Protein AF-A0A2G9N6Q4-F1 (afdb_monomer_lite)

Foldseek 3Di:
DDKADDPDPQWIWDADPVDGPDTWIAGQVPLDIPDPCRVVPVVPDDDRDPRSVVSVVVVVVVPDDDPPRDDDPPDPCDPLNVLLVVLLVVLAVVQKDFQVVSCVVRNPVSVVVCVVVQQWDDDPRMIHGDD

Radius of gyration: 20.73 Å; chains: 1; bounding box: 46×25×56 Å

pLDDT: mean 74.19, std 16.64, range [33.34, 94.62]

Secondary structure (DSSP, 8-state):
--EEE-SSTTEEEEE-TTSTT-EEEEETTTTEE-SHHHHHHTTSS----HHHHHHHHHHHTTS---TT----------TTHHHHHHHHHHHHHHSSEEHHHHHHHH-HHHHHHHHHTTSEEEETTEEEE--

Sequence (131 aa):
MKVLKGKRQGFFKVESSSKKGKFYEVDINKPFCTCPAFMFREMKKHGVCKHIAEAREFAGKKRAKDASGKAVRKGSIKKGEDIYMKTVEFVKEEGEVDSVKLMEKFGDEIVDELIKKGELIERRGRVRVLD

Structure (mmCIF, N/CA/C/O backbone):
data_AF-A0A2G9N6Q4-F1
#
_entry.id   AF-A0A2G9N6Q4-F1
#
loop_
_atom_site.group_PDB
_atom_site.id
_atom_site.type_symbol
_atom_site.label_atom_id
_atom_site.label_alt_id
_atom_site.label_comp_id
_atom_site.label_asym_id
_atom_site.label_entity_id
_atom_site.label_seq_id
_atom_site.pdbx_PDB_ins_code
_atom_site.Cartn_x
_atom_site.Cartn_y
_atom_site.Cartn_z
_atom_site.occupancy
_atom_site.B_iso_or_equiv
_atom_site.auth_seq_id
_atom_site.auth_comp_id
_atom_site.auth_asym_id
_atom_site.auth_atom_id
_atom_site.pdbx_PDB_model_num
ATOM 1 N N . MET A 1 1 ? -5.417 9.521 18.401 1.00 69.06 1 MET A N 1
ATOM 2 C CA . MET A 1 1 ? -6.601 9.073 19.170 1.00 69.06 1 MET A CA 1
ATOM 3 C C . MET A 1 1 ? -6.235 7.739 19.826 1.00 69.06 1 MET A C 1
ATOM 5 O O . MET A 1 1 ? -5.198 7.188 19.468 1.00 69.06 1 MET A O 1
ATOM 9 N N . LYS A 1 2 ? -6.972 7.207 20.811 1.00 76.69 2 LYS A N 1
ATOM 10 C CA . LYS A 1 2 ? -6.626 5.881 21.366 1.00 76.69 2 LYS A CA 1
ATOM 11 C C . LYS A 1 2 ? -7.138 4.758 20.456 1.00 76.69 2 LYS A C 1
ATOM 13 O O . LYS A 1 2 ? -8.326 4.719 20.153 1.00 76.69 2 LYS A O 1
ATOM 18 N N . VAL A 1 3 ? -6.266 3.830 20.053 1.00 78.94 3 VAL A N 1
ATOM 19 C CA . VAL A 1 3 ? -6.640 2.635 19.271 1.00 78.94 3 VAL A CA 1
ATOM 20 C C . VAL A 1 3 ? -6.458 1.384 20.124 1.00 78.94 3 VAL A C 1
ATOM 22 O O . VAL A 1 3 ? -5.411 1.176 20.733 1.00 78.94 3 VAL A O 1
ATOM 25 N N . LEU A 1 4 ? -7.491 0.549 20.174 1.00 81.62 4 LEU A N 1
ATOM 26 C CA . LEU A 1 4 ? -7.521 -0.717 20.896 1.00 81.62 4 LEU A CA 1
ATOM 27 C C . LEU A 1 4 ? -7.749 -1.860 19.905 1.00 81.62 4 LEU A C 1
ATOM 29 O O . LEU A 1 4 ? -8.561 -1.752 18.985 1.00 81.62 4 LEU A O 1
ATOM 33 N N . LYS A 1 5 ? -7.055 -2.983 20.104 1.00 77.62 5 LYS A N 1
ATOM 34 C CA . LYS A 1 5 ? -7.293 -4.198 19.315 1.00 77.62 5 LYS A CA 1
ATOM 35 C C . LYS A 1 5 ? -8.648 -4.794 19.713 1.00 77.62 5 LYS A C 1
ATOM 37 O O . LYS A 1 5 ? -8.916 -4.977 20.899 1.00 77.62 5 LYS A O 1
ATOM 42 N N . GLY A 1 6 ? -9.505 -5.071 18.735 1.00 73.94 6 GLY A N 1
ATOM 43 C CA . GLY A 1 6 ? -10.776 -5.756 18.953 1.00 73.94 6 GLY A CA 1
ATOM 44 C C . GLY A 1 6 ? -10.586 -7.241 19.271 1.00 73.94 6 GLY A C 1
ATOM 45 O O . GLY A 1 6 ? -9.493 -7.793 19.136 1.00 73.94 6 GLY A O 1
ATOM 46 N N . LYS A 1 7 ? -11.673 -7.907 19.683 1.00 68.19 7 LYS A N 1
ATOM 47 C CA . LYS A 1 7 ? -11.671 -9.352 19.982 1.00 68.19 7 LYS A CA 1
ATOM 48 C C . LYS A 1 7 ? -11.430 -10.219 18.736 1.00 68.19 7 LYS A C 1
ATOM 50 O O . LYS A 1 7 ? -10.921 -11.325 18.860 1.00 68.19 7 LYS A O 1
ATOM 55 N N . ARG A 1 8 ? -11.791 -9.723 17.547 1.00 70.38 8 ARG A N 1
ATOM 56 C CA . ARG A 1 8 ? -11.645 -10.419 16.259 1.00 70.38 8 ARG A CA 1
ATOM 57 C C . ARG A 1 8 ? -10.471 -9.850 15.463 1.00 70.38 8 ARG A C 1
ATOM 59 O O . ARG A 1 8 ? -10.195 -8.651 15.519 1.00 70.38 8 ARG A O 1
ATOM 66 N N . GLN A 1 9 ? -9.779 -10.705 14.714 1.00 69.44 9 GLN A N 1
ATOM 67 C CA . GLN A 1 9 ? -8.675 -10.281 13.853 1.00 69.44 9 GLN A CA 1
ATOM 68 C C . GLN A 1 9 ? -9.193 -9.325 12.768 1.00 69.44 9 GLN A C 1
ATOM 70 O O . GLN A 1 9 ? -10.192 -9.608 12.118 1.00 69.44 9 GLN A O 1
ATOM 75 N N . GLY A 1 10 ? -8.534 -8.175 12.608 1.00 70.94 10 GLY A N 1
ATOM 76 C CA . GLY A 1 10 ? -8.962 -7.131 11.671 1.00 70.94 10 GLY A CA 1
ATOM 77 C C . GLY A 1 10 ? -10.002 -6.144 12.215 1.00 70.94 10 GLY A C 1
ATOM 78 O O . GLY A 1 10 ? -10.272 -5.147 11.554 1.00 70.94 10 GLY A O 1
ATOM 79 N N . PHE A 1 11 ? -10.519 -6.357 13.429 1.00 81.38 11 PHE A N 1
ATOM 80 C CA . PHE A 1 11 ? -11.392 -5.397 14.103 1.00 81.38 11 PHE A CA 1
ATOM 81 C C . PHE A 1 11 ? -10.599 -4.563 15.109 1.00 81.38 11 PHE A C 1
ATOM 83 O O . PHE A 1 11 ? -9.848 -5.094 15.933 1.00 81.38 11 PHE A O 1
ATOM 90 N N . PHE A 1 12 ? -10.798 -3.250 15.079 1.00 84.00 12 PHE A N 1
ATOM 91 C CA . PHE A 1 12 ? -10.166 -2.284 15.971 1.00 84.00 12 PHE A CA 1
ATOM 92 C C . PHE A 1 12 ? -11.211 -1.345 16.561 1.00 84.00 12 PHE A C 1
ATOM 94 O O . PHE A 1 12 ? -12.208 -1.019 15.926 1.00 84.00 12 PHE A O 1
ATOM 101 N N . LYS A 1 13 ? -10.972 -0.899 17.793 1.00 86.81 13 LYS A N 1
ATOM 102 C CA . LYS A 1 13 ? -11.761 0.142 18.446 1.00 86.81 13 LYS A CA 1
ATOM 103 C C . LYS A 1 13 ? -10.948 1.422 18.461 1.00 86.81 13 LYS A C 1
ATOM 105 O O . LYS A 1 13 ? -9.900 1.474 19.100 1.00 86.81 13 LYS A O 1
ATOM 110 N N . VAL A 1 14 ? -11.421 2.442 17.761 1.00 84.81 14 VAL A N 1
ATOM 111 C CA . VAL A 1 14 ? -10.745 3.736 17.654 1.00 84.81 14 VAL A CA 1
ATOM 112 C C . VAL A 1 14 ? -11.547 4.781 18.408 1.00 84.81 14 VAL A C 1
ATOM 114 O O . VAL A 1 14 ? -12.749 4.929 18.198 1.00 84.81 14 VAL A O 1
ATOM 117 N N . GLU A 1 15 ? -10.889 5.497 19.308 1.00 85.06 15 GLU A N 1
ATOM 118 C CA . GLU A 1 15 ? -11.495 6.579 20.070 1.00 85.06 15 GLU A CA 1
ATOM 119 C C . GLU A 1 15 ? -11.832 7.774 19.172 1.00 85.06 15 GLU A C 1
ATOM 121 O O . GLU A 1 15 ? -11.073 8.165 18.285 1.00 85.06 15 GLU A O 1
ATOM 126 N N . SER A 1 16 ? -12.978 8.391 19.433 1.00 78.81 16 SER A N 1
ATOM 127 C CA . SER A 1 16 ? -13.407 9.615 18.778 1.00 78.81 16 SER A CA 1
ATOM 128 C C . SER A 1 16 ? -12.486 10.779 19.140 1.00 78.81 16 SER A C 1
ATOM 130 O O . SER A 1 16 ? -12.398 11.170 20.301 1.00 78.81 16 SER A O 1
ATOM 132 N N . SER A 1 17 ? -11.901 11.436 18.136 1.00 72.38 17 SER A N 1
ATOM 133 C CA . SER A 1 17 ? -11.100 12.657 18.355 1.00 72.38 17 SER A CA 1
ATOM 134 C C . SER A 1 17 ? -11.850 13.786 19.066 1.00 72.38 17 SER A C 1
ATOM 136 O O . SER A 1 17 ? -11.218 14.635 19.678 1.00 72.38 17 SER A O 1
ATOM 138 N N . SER A 1 18 ? -13.179 13.828 18.936 1.00 72.62 18 SER A N 1
ATOM 139 C CA . SER A 1 18 ? -14.011 14.923 19.453 1.00 72.62 18 SER A CA 1
ATOM 140 C C . SER A 1 18 ? -14.617 14.631 20.828 1.00 72.62 18 SER A C 1
ATOM 142 O O . SER A 1 18 ? -15.108 15.547 21.473 1.00 72.62 18 SER A O 1
ATOM 144 N N . LYS A 1 19 ? -14.641 13.365 21.270 1.00 75.25 19 LYS A N 1
ATOM 145 C CA . LYS A 1 19 ? -15.209 12.959 22.568 1.00 75.25 19 LYS A CA 1
ATOM 146 C C . LYS A 1 19 ? -14.379 11.819 23.153 1.00 75.25 19 LYS A C 1
ATOM 148 O O . LYS A 1 19 ? -14.503 10.683 22.694 1.00 75.25 19 LYS A O 1
ATOM 153 N N . LYS A 1 20 ? -13.566 12.127 24.168 1.00 75.81 20 LYS A N 1
ATOM 154 C CA . LYS A 1 20 ? -12.810 11.121 24.930 1.00 75.81 20 LYS A CA 1
ATOM 155 C C . LYS A 1 20 ? -13.776 10.101 25.544 1.00 75.81 20 LYS A C 1
ATOM 157 O O . LYS A 1 20 ? -14.847 10.476 26.013 1.00 75.81 20 LYS A O 1
ATOM 162 N N . GLY A 1 21 ? -13.427 8.818 25.486 1.00 77.38 21 GLY A N 1
ATOM 163 C CA . GLY A 1 21 ? -14.256 7.716 25.991 1.00 77.38 21 GLY A CA 1
ATOM 164 C C . GLY A 1 21 ? -15.295 7.146 25.014 1.00 77.38 21 GLY A C 1
ATOM 165 O O . GLY A 1 21 ? -15.824 6.066 25.272 1.00 77.38 21 GLY A O 1
ATOM 166 N N . LYS A 1 22 ? -15.566 7.790 23.866 1.00 82.00 22 LYS A N 1
ATOM 167 C CA . LYS A 1 22 ? -16.416 7.200 22.815 1.00 82.00 22 LYS A CA 1
ATOM 168 C C . LYS A 1 22 ? -15.554 6.445 21.809 1.00 82.00 22 LYS A C 1
ATOM 170 O O . LYS A 1 22 ? -14.728 7.057 21.138 1.00 82.00 22 LYS A O 1
ATOM 175 N N . PHE A 1 23 ? -15.787 5.146 21.655 1.00 84.12 23 PHE A N 1
ATOM 176 C CA . PHE A 1 23 ? -15.065 4.297 20.704 1.00 84.12 23 PHE A CA 1
ATOM 177 C C . PHE A 1 23 ? -15.952 3.908 19.523 1.00 84.12 23 PHE A C 1
ATOM 179 O O . PHE A 1 23 ? -17.137 3.632 19.695 1.00 84.12 23 PHE A O 1
ATOM 186 N N . TYR A 1 24 ? -15.356 3.863 18.336 1.00 85.12 24 TYR A N 1
ATOM 187 C CA . TYR A 1 24 ? -15.964 3.344 17.118 1.00 85.12 24 TYR A CA 1
ATOM 188 C C . TYR A 1 24 ? -15.285 2.047 16.713 1.00 85.12 24 TYR A C 1
ATOM 190 O O . TYR A 1 24 ? -14.070 1.905 16.850 1.00 85.12 24 TYR A O 1
ATOM 198 N N . GLU A 1 25 ? -16.075 1.116 16.201 1.00 85.69 25 GLU A N 1
ATOM 199 C CA . GLU A 1 25 ? -15.571 -0.134 15.656 1.00 85.69 25 GLU A CA 1
ATOM 200 C C . GLU A 1 25 ? -15.176 0.077 14.201 1.00 85.69 25 GLU A C 1
ATOM 202 O O . GLU A 1 25 ? -15.869 0.738 13.424 1.00 85.69 25 GLU A O 1
ATOM 207 N N . VAL A 1 26 ? -14.005 -0.444 13.870 1.00 82.88 26 VAL A N 1
ATOM 208 C CA . VAL A 1 26 ? -13.355 -0.296 12.579 1.00 82.88 26 VAL A CA 1
ATOM 209 C C . VAL A 1 26 ? -12.936 -1.673 12.109 1.00 82.88 26 VAL A C 1
ATOM 211 O O . VAL A 1 26 ? -12.211 -2.371 12.818 1.00 82.88 26 VAL A O 1
ATOM 214 N N . ASP A 1 27 ? -13.366 -2.037 10.911 1.00 80.94 27 ASP A N 1
ATOM 215 C CA . ASP A 1 27 ? -12.829 -3.181 10.188 1.00 80.94 27 ASP A CA 1
ATOM 216 C C . ASP A 1 27 ? -11.761 -2.663 9.209 1.00 80.94 27 ASP A C 1
ATOM 218 O O . ASP A 1 27 ? -11.955 -1.650 8.532 1.00 80.94 27 ASP A O 1
ATOM 222 N N . ILE A 1 28 ? -10.579 -3.284 9.202 1.00 74.88 28 ILE A N 1
ATOM 223 C CA . ILE A 1 28 ? -9.499 -2.914 8.269 1.00 74.88 28 ILE A CA 1
ATOM 224 C C . ILE A 1 28 ? -9.497 -3.760 6.991 1.00 74.88 28 ILE A C 1
ATOM 226 O O . ILE A 1 28 ? -8.895 -3.334 6.004 1.00 74.88 28 ILE A O 1
ATOM 230 N N . ASN A 1 29 ? -10.136 -4.935 7.015 1.00 73.56 29 ASN A N 1
ATOM 231 C CA . ASN A 1 29 ? -10.213 -5.867 5.889 1.00 73.56 29 ASN A CA 1
ATOM 232 C C . ASN A 1 29 ? -11.291 -5.414 4.898 1.00 73.56 29 ASN A C 1
ATOM 234 O O . ASN A 1 29 ? -11.070 -5.409 3.692 1.00 73.56 29 ASN A O 1
ATOM 238 N N . LYS A 1 30 ? -12.440 -4.980 5.418 1.00 72.94 30 LYS A N 1
ATOM 239 C CA . LYS A 1 30 ? -13.473 -4.236 4.697 1.00 72.94 30 LYS A CA 1
ATOM 240 C C . LYS A 1 30 ? -13.382 -2.798 5.193 1.00 72.94 30 LYS A C 1
ATOM 242 O O . LYS A 1 30 ? -13.429 -2.633 6.403 1.00 72.94 30 LYS A O 1
ATOM 247 N N . PRO A 1 31 ? -13.221 -1.768 4.342 1.00 66.81 31 PRO A N 1
ATOM 248 C CA . PRO A 1 31 ? -13.052 -0.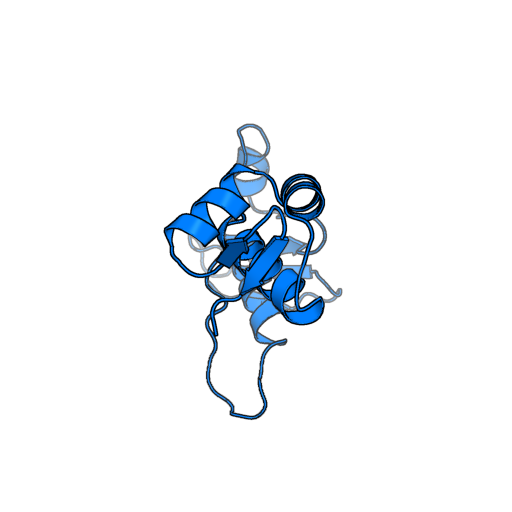384 4.789 1.00 66.81 31 PRO A CA 1
ATOM 249 C C . PRO A 1 31 ? -14.354 0.152 5.406 1.00 66.81 31 PRO A C 1
ATOM 251 O O . PRO A 1 31 ? -15.039 0.955 4.794 1.00 66.81 31 PRO A O 1
ATOM 254 N N . PHE A 1 32 ? -14.683 -0.299 6.616 1.00 78.75 32 PHE A N 1
ATOM 255 C CA . PHE A 1 32 ? -15.933 -0.054 7.322 1.00 78.75 32 PHE A CA 1
ATOM 256 C C . PHE A 1 32 ? -15.644 0.550 8.694 1.00 78.75 32 PHE A C 1
ATOM 258 O O . PHE A 1 32 ? -14.757 0.102 9.425 1.00 78.75 32 PHE A O 1
ATOM 265 N N . CYS A 1 33 ? -16.406 1.575 9.068 1.00 81.69 33 CYS A N 1
ATOM 266 C CA . CYS A 1 33 ? -16.296 2.204 10.377 1.00 81.69 33 CYS A CA 1
ATOM 267 C C . CYS A 1 33 ? -17.672 2.605 10.902 1.00 81.69 33 CYS A C 1
ATOM 269 O O . CYS A 1 33 ? -18.429 3.278 10.216 1.00 81.69 33 CYS A O 1
ATOM 271 N N . THR A 1 34 ? -17.972 2.307 12.166 1.00 84.19 34 THR A N 1
ATOM 272 C CA . THR A 1 34 ? -19.259 2.677 12.784 1.00 84.19 34 THR A CA 1
ATOM 273 C C . THR A 1 34 ? -19.360 4.157 13.169 1.00 84.19 34 THR A C 1
ATOM 275 O O . THR A 1 34 ? -20.267 4.564 13.897 1.00 84.19 34 THR A O 1
ATOM 278 N N . CYS A 1 35 ? -18.419 4.998 12.730 1.00 81.31 35 CYS A N 1
ATOM 279 C CA . CYS A 1 35 ? -18.466 6.411 13.060 1.00 81.31 35 CYS A CA 1
ATOM 280 C C . CYS A 1 35 ? -19.492 7.158 12.192 1.00 81.31 35 CYS A C 1
ATOM 282 O O . CYS A 1 35 ? -19.655 6.842 11.012 1.00 81.31 35 CYS A O 1
ATOM 284 N N . PRO A 1 36 ? -20.119 8.222 12.728 1.00 77.44 36 PRO A N 1
ATOM 285 C CA . PRO A 1 36 ? -21.080 9.015 11.970 1.00 77.44 36 PRO A CA 1
ATOM 286 C C . PRO A 1 36 ? -20.474 9.548 10.671 1.00 77.44 36 PRO A C 1
ATOM 288 O O . PRO A 1 36 ? -21.079 9.453 9.615 1.00 77.44 36 PRO A O 1
ATOM 291 N N . ALA A 1 37 ? -19.233 10.040 10.724 1.00 72.94 37 ALA A N 1
ATOM 292 C CA . ALA A 1 37 ? -18.555 10.594 9.556 1.00 72.94 37 ALA A CA 1
ATOM 293 C C . ALA A 1 37 ? -18.356 9.576 8.422 1.00 72.94 37 ALA A C 1
ATOM 295 O O . ALA A 1 37 ? -18.298 9.993 7.276 1.00 72.94 37 ALA A O 1
ATOM 296 N N . PHE A 1 38 ? -18.234 8.281 8.719 1.00 73.56 38 PHE A N 1
ATOM 297 C CA . PHE A 1 38 ? -18.151 7.237 7.699 1.00 73.56 38 PHE A CA 1
ATOM 298 C C . PHE A 1 38 ? -19.532 6.991 7.084 1.00 73.56 38 PHE A C 1
ATOM 300 O O . PHE A 1 38 ? -19.677 7.123 5.873 1.00 73.56 38 PHE A O 1
ATOM 307 N N . MET A 1 39 ? -20.555 6.804 7.927 1.00 70.31 39 MET A N 1
ATOM 308 C CA . MET A 1 39 ? -21.946 6.633 7.483 1.00 70.31 39 MET A CA 1
ATOM 309 C C . MET A 1 39 ? -22.447 7.813 6.631 1.00 70.31 39 MET A C 1
ATOM 311 O O . MET A 1 39 ? -23.134 7.609 5.638 1.00 70.31 39 MET A O 1
ATOM 315 N N . PHE A 1 40 ? -22.063 9.049 6.967 1.00 68.19 40 PHE A N 1
ATOM 316 C CA . PHE A 1 40 ? -22.439 10.242 6.197 1.00 68.19 40 PHE A CA 1
ATOM 317 C C . PHE A 1 40 ? -21.596 10.459 4.926 1.00 68.19 40 PHE A C 1
ATOM 319 O O . PHE A 1 40 ? -22.043 11.161 4.020 1.00 68.19 40 PHE A O 1
ATOM 326 N N . ARG A 1 41 ? -20.370 9.913 4.840 1.00 64.50 41 ARG A N 1
ATOM 327 C CA . ARG A 1 41 ? -19.446 10.142 3.706 1.00 64.50 41 ARG A CA 1
ATOM 328 C C . ARG A 1 41 ? -19.491 9.060 2.633 1.00 64.50 41 ARG A C 1
ATOM 330 O O . ARG A 1 41 ? -19.113 9.370 1.505 1.00 64.50 41 ARG A O 1
ATOM 337 N N . GLU A 1 42 ? -19.991 7.856 2.921 1.00 52.75 42 GLU A N 1
ATOM 338 C CA . GLU A 1 42 ? -20.192 6.825 1.886 1.00 52.75 42 GLU A CA 1
ATOM 339 C C . GLU A 1 42 ? -21.149 7.270 0.764 1.00 52.75 42 GLU A C 1
ATOM 341 O O . GLU A 1 42 ? -21.102 6.718 -0.328 1.00 52.75 42 GLU A O 1
ATOM 346 N N . MET A 1 43 ? -21.924 8.344 0.955 1.00 47.09 43 MET A N 1
ATOM 347 C CA . MET A 1 43 ? -22.723 8.937 -0.122 1.00 47.09 43 MET A CA 1
ATOM 348 C C . MET A 1 43 ? -21.956 9.876 -1.078 1.00 47.09 43 MET A C 1
ATOM 350 O O . MET A 1 43 ? -22.517 10.241 -2.107 1.00 47.09 43 MET A O 1
ATOM 354 N N . LYS A 1 44 ? -20.716 10.326 -0.793 1.00 43.81 44 LYS A N 1
ATOM 355 C CA . LYS A 1 44 ? -20.128 11.486 -1.514 1.00 43.81 44 LYS A CA 1
ATOM 356 C C . LYS A 1 44 ? -18.613 11.455 -1.812 1.00 43.81 44 LYS A C 1
ATOM 358 O O .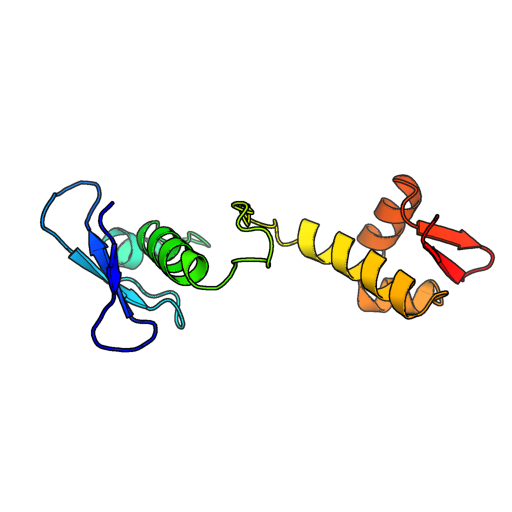 LYS A 1 44 ? -17.971 12.491 -1.710 1.00 43.81 44 LYS A O 1
ATOM 363 N N . LYS A 1 45 ? -18.068 10.355 -2.353 1.00 47.16 45 LYS A N 1
ATOM 364 C CA . LYS A 1 45 ? -16.688 10.220 -2.918 1.00 47.16 45 LYS A CA 1
ATOM 365 C C . LYS A 1 45 ? -15.614 9.765 -1.919 1.00 47.16 45 LYS A C 1
ATOM 367 O O . LYS A 1 45 ? -15.472 10.358 -0.858 1.00 47.16 45 LYS A O 1
ATOM 372 N N . HIS A 1 46 ? -14.823 8.765 -2.335 1.00 51.69 46 HIS A N 1
ATOM 373 C CA . HIS A 1 46 ? -13.375 8.512 -2.120 1.00 51.69 46 HIS A CA 1
ATOM 374 C C . HIS A 1 46 ? -12.661 8.965 -0.817 1.00 51.69 46 HIS A C 1
ATOM 376 O O . HIS A 1 46 ? -11.436 9.069 -0.789 1.00 51.69 46 HIS A O 1
ATOM 382 N N . GLY A 1 47 ? -13.362 9.226 0.284 1.00 55.34 47 GLY A N 1
ATOM 383 C CA . GLY A 1 47 ? -12.773 9.687 1.537 1.00 55.34 47 GLY A CA 1
ATOM 384 C C . GLY A 1 47 ? -12.538 8.536 2.506 1.00 55.34 47 GLY A C 1
ATOM 385 O O . GLY A 1 47 ? -13.483 8.039 3.115 1.00 55.34 47 GLY A O 1
ATOM 386 N N . VAL A 1 48 ? -11.280 8.144 2.717 1.00 64.31 48 VAL A N 1
ATOM 387 C CA . VAL A 1 48 ? -10.924 7.188 3.779 1.00 64.31 48 VAL A CA 1
ATOM 388 C C . VAL A 1 48 ? -11.255 7.813 5.139 1.00 64.31 48 VAL A C 1
ATOM 390 O O . VAL A 1 48 ? -10.803 8.912 5.462 1.00 64.31 48 VAL A O 1
ATOM 393 N N . CYS A 1 49 ? -12.060 7.128 5.957 1.00 75.44 49 CYS A N 1
ATOM 394 C CA . CYS A 1 49 ? -12.365 7.593 7.309 1.00 75.44 49 CYS A CA 1
ATOM 395 C C . CYS A 1 49 ? -11.087 7.660 8.155 1.00 75.44 49 CYS A C 1
ATOM 397 O O . CYS A 1 49 ? -10.302 6.712 8.189 1.00 75.44 49 CYS A O 1
ATOM 399 N N . LYS A 1 50 ? -10.920 8.748 8.914 1.00 78.75 50 LYS A N 1
ATOM 400 C CA . LYS A 1 50 ? -9.780 8.942 9.825 1.00 78.75 50 LYS A CA 1
ATOM 401 C C . LYS A 1 50 ? -9.571 7.779 10.802 1.00 78.75 50 LYS A C 1
ATOM 403 O O . LYS A 1 50 ? -8.439 7.457 11.136 1.00 78.75 50 LYS A O 1
ATOM 408 N N . HIS A 1 51 ? -10.651 7.120 11.230 1.00 81.25 51 HIS A N 1
ATOM 409 C CA . HIS A 1 51 ? -10.554 5.968 12.125 1.00 81.25 51 HIS A CA 1
ATOM 410 C C . HIS A 1 51 ? -10.026 4.719 11.399 1.00 81.25 51 HIS A C 1
ATOM 412 O O . HIS A 1 51 ? -9.286 3.948 11.995 1.00 81.25 51 HIS A O 1
ATOM 418 N N . ILE A 1 52 ? -10.349 4.540 10.111 1.00 79.25 52 ILE A N 1
ATOM 419 C CA . ILE A 1 52 ? -9.776 3.472 9.272 1.00 79.25 52 ILE A CA 1
ATOM 420 C C . ILE A 1 52 ? -8.279 3.713 9.071 1.00 79.25 52 ILE A C 1
ATOM 422 O O . ILE A 1 52 ? -7.498 2.772 9.184 1.00 79.25 52 ILE A O 1
ATOM 426 N N . ALA A 1 53 ? -7.873 4.963 8.828 1.00 77.00 53 ALA A N 1
ATOM 427 C CA . ALA A 1 53 ? -6.463 5.330 8.714 1.00 77.00 53 ALA A CA 1
ATOM 428 C C . ALA A 1 53 ? -5.688 5.002 10.006 1.00 77.00 53 ALA A C 1
ATOM 430 O O . ALA A 1 53 ? -4.749 4.213 9.961 1.00 77.00 53 ALA A O 1
ATOM 431 N N . GLU A 1 54 ? -6.156 5.485 11.163 1.00 79.88 54 GLU A N 1
ATOM 432 C CA . GLU A 1 54 ? -5.539 5.199 12.472 1.00 79.88 54 GLU A CA 1
ATOM 433 C C . GLU A 1 54 ? -5.499 3.691 12.787 1.00 79.88 54 GLU A C 1
ATOM 435 O O . GLU A 1 54 ? -4.497 3.179 13.289 1.00 79.88 54 GLU A O 1
ATOM 440 N N . ALA A 1 55 ? -6.567 2.945 12.475 1.00 80.19 55 ALA A N 1
ATOM 441 C CA . ALA A 1 55 ? -6.602 1.497 12.682 1.00 80.19 55 ALA A CA 1
ATOM 442 C C . ALA A 1 55 ? -5.600 0.756 11.782 1.00 80.19 55 ALA A C 1
ATOM 444 O O . ALA A 1 55 ? -4.934 -0.174 12.242 1.00 80.19 55 ALA A O 1
ATOM 445 N N . ARG A 1 56 ? -5.451 1.180 10.520 1.00 77.12 56 ARG A N 1
ATOM 446 C CA . ARG A 1 56 ? -4.447 0.639 9.592 1.00 77.12 56 ARG A CA 1
ATOM 447 C C . ARG A 1 56 ? -3.029 0.950 10.049 1.00 77.12 56 ARG A C 1
ATOM 449 O O . ARG A 1 56 ? -2.197 0.049 10.044 1.00 77.12 56 ARG A O 1
ATOM 456 N N . GLU A 1 57 ? -2.762 2.173 10.496 1.00 75.88 57 GLU A N 1
ATOM 457 C CA . GLU A 1 57 ? -1.458 2.539 11.057 1.00 75.88 57 GLU A CA 1
ATOM 458 C C . GLU A 1 57 ? -1.131 1.714 12.306 1.00 75.88 57 GLU A C 1
ATOM 460 O O . GLU A 1 57 ? -0.023 1.194 12.447 1.00 75.88 57 GLU A O 1
ATOM 465 N N . PHE A 1 58 ? -2.103 1.523 13.201 1.00 78.19 58 PHE A N 1
ATOM 466 C CA . PHE A 1 58 ? -1.930 0.699 14.394 1.00 78.19 58 PHE A CA 1
ATOM 467 C C . PHE A 1 58 ? -1.696 -0.784 14.058 1.00 78.19 58 PHE A C 1
ATOM 469 O O . PHE A 1 58 ? -0.869 -1.441 14.694 1.00 78.19 58 PHE A O 1
ATOM 476 N N . ALA A 1 59 ? -2.380 -1.315 13.041 1.00 73.06 59 ALA A N 1
ATOM 477 C CA . ALA A 1 59 ? -2.167 -2.675 12.550 1.00 73.06 59 ALA A CA 1
ATOM 478 C C . ALA A 1 59 ? -0.800 -2.841 11.856 1.00 73.06 59 ALA A C 1
ATOM 480 O O . ALA A 1 59 ? -0.114 -3.840 12.078 1.00 73.06 59 ALA A O 1
ATOM 481 N N . GLY A 1 60 ? -0.383 -1.852 11.058 1.00 62.69 60 GLY A N 1
ATOM 482 C CA . GLY A 1 60 ? 0.886 -1.833 10.324 1.00 62.69 60 GLY A CA 1
ATOM 483 C C . GLY A 1 60 ? 2.116 -1.709 11.224 1.00 62.69 60 GLY A C 1
ATOM 484 O O . GLY A 1 60 ? 3.136 -2.341 10.954 1.00 62.69 60 GLY A O 1
ATOM 485 N N . LYS A 1 61 ? 2.002 -1.010 12.362 1.00 55.28 61 LYS A N 1
ATOM 486 C CA . LYS A 1 61 ? 3.072 -0.901 13.374 1.00 55.28 61 LYS A CA 1
ATOM 487 C C . LYS A 1 61 ? 3.525 -2.246 13.967 1.00 55.28 61 LYS A C 1
ATOM 489 O O . LYS A 1 61 ? 4.582 -2.300 14.585 1.00 55.28 61 LYS A O 1
ATOM 494 N N . LYS A 1 62 ? 2.773 -3.342 13.780 1.00 46.38 62 LYS A N 1
ATOM 495 C CA . LYS A 1 62 ? 3.176 -4.695 14.213 1.00 46.38 62 LYS A CA 1
ATOM 496 C C . LYS A 1 62 ? 3.913 -5.528 13.154 1.00 46.38 62 LYS A C 1
ATOM 498 O O . LYS A 1 62 ? 4.307 -6.641 13.483 1.00 46.38 62 LYS A O 1
ATOM 503 N N . ARG A 1 63 ? 4.092 -5.048 11.915 1.00 42.56 63 ARG A N 1
ATOM 504 C CA . ARG A 1 63 ? 4.618 -5.868 10.799 1.00 42.56 63 ARG A CA 1
ATOM 505 C C . ARG A 1 63 ? 5.866 -5.338 10.079 1.00 42.56 63 ARG A C 1
ATOM 507 O O . ARG A 1 63 ? 6.243 -5.919 9.073 1.00 42.56 63 ARG A O 1
ATOM 514 N N . ALA A 1 64 ? 6.547 -4.318 10.591 1.00 42.47 64 ALA A N 1
ATOM 515 C CA . ALA A 1 64 ? 7.861 -3.936 10.072 1.00 42.47 64 ALA A CA 1
ATOM 516 C C . ALA A 1 64 ? 8.798 -3.585 11.231 1.00 42.47 64 ALA A C 1
ATOM 518 O O . ALA A 1 64 ? 8.773 -2.479 11.765 1.00 42.47 64 ALA A O 1
ATOM 519 N N . LYS A 1 65 ? 9.574 -4.580 11.657 1.00 41.69 65 LYS A N 1
ATOM 520 C CA . LYS A 1 65 ? 10.881 -4.367 12.267 1.00 41.69 65 LYS A CA 1
ATOM 521 C C . LYS A 1 65 ? 11.859 -5.129 11.387 1.00 41.69 65 LYS A C 1
ATOM 523 O O . LYS A 1 65 ? 11.901 -6.353 11.442 1.00 41.69 65 LYS A O 1
ATOM 528 N N . ASP A 1 66 ? 12.572 -4.413 10.540 1.00 43.00 66 ASP A N 1
ATOM 529 C CA . ASP A 1 66 ? 13.818 -4.888 9.950 1.00 43.00 66 ASP A CA 1
ATOM 530 C C . ASP A 1 66 ? 14.842 -5.149 11.073 1.00 43.00 66 ASP A C 1
ATOM 532 O O . ASP A 1 66 ? 14.742 -4.594 12.175 1.00 43.00 66 ASP A O 1
ATOM 536 N N . ALA A 1 67 ? 15.812 -6.030 10.808 1.00 40.91 67 ALA A N 1
ATOM 537 C CA . ALA A 1 67 ? 16.783 -6.557 11.777 1.00 40.91 67 ALA A CA 1
ATOM 538 C C . ALA A 1 67 ? 17.639 -5.484 12.493 1.00 40.91 67 ALA A C 1
ATOM 540 O O . ALA A 1 67 ? 18.372 -5.798 13.426 1.00 40.91 67 ALA A O 1
ATOM 541 N N . SER A 1 68 ? 17.523 -4.216 12.091 1.00 45.31 68 SER A N 1
ATOM 542 C CA . SER A 1 68 ? 18.291 -3.075 12.596 1.00 45.31 68 SER A CA 1
ATOM 543 C C . SER A 1 68 ? 17.497 -2.136 13.521 1.00 45.31 68 SER A C 1
ATOM 545 O O . SER A 1 68 ? 18.036 -1.129 13.973 1.00 45.31 68 SER A O 1
ATOM 547 N N . GLY A 1 69 ? 16.221 -2.422 13.815 1.00 40.16 69 GLY A N 1
ATOM 548 C CA . GLY A 1 69 ? 15.451 -1.708 14.846 1.00 40.16 69 GLY A CA 1
ATOM 549 C C . GLY A 1 69 ? 15.135 -0.230 14.563 1.00 40.16 69 GLY A C 1
ATOM 550 O O . GLY A 1 69 ? 14.703 0.477 15.477 1.00 40.16 69 GLY A O 1
ATOM 551 N N . LYS A 1 70 ? 15.310 0.257 13.328 1.00 33.34 70 LYS A N 1
ATOM 552 C CA . LYS A 1 70 ? 15.047 1.657 12.965 1.00 33.34 70 LYS A CA 1
ATOM 553 C C . LYS A 1 70 ? 13.623 1.820 12.426 1.00 33.34 70 LYS A C 1
ATOM 555 O O . LYS A 1 70 ? 13.140 1.022 11.636 1.00 33.34 70 LYS A O 1
ATOM 560 N N . ALA A 1 71 ? 12.925 2.866 12.865 1.00 40.81 71 ALA A N 1
ATOM 561 C CA . ALA A 1 71 ? 11.555 3.140 12.442 1.00 40.81 71 ALA A CA 1
ATOM 562 C C . ALA A 1 71 ? 11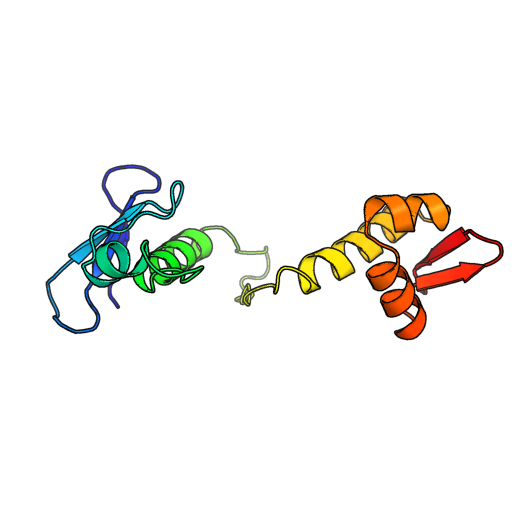.501 3.568 10.964 1.00 40.81 71 ALA A C 1
ATOM 564 O O . ALA A 1 71 ? 11.730 4.736 10.649 1.00 40.81 71 ALA A O 1
ATOM 565 N N . VAL A 1 72 ? 11.143 2.655 10.061 1.00 44.47 72 VAL A N 1
ATOM 566 C CA . VAL A 1 72 ? 10.774 3.023 8.691 1.00 44.47 72 VAL A CA 1
ATOM 567 C C . VAL A 1 72 ? 9.328 3.517 8.705 1.00 44.47 72 VAL A C 1
ATOM 569 O O . VAL A 1 72 ? 8.375 2.756 8.891 1.00 44.47 72 VAL A O 1
ATOM 572 N N . ARG A 1 73 ? 9.145 4.831 8.532 1.00 42.53 73 ARG A N 1
ATOM 573 C CA . ARG A 1 73 ? 7.840 5.403 8.189 1.00 42.53 73 ARG A CA 1
ATOM 574 C C . ARG A 1 73 ? 7.454 4.816 6.832 1.00 42.53 73 ARG A C 1
ATOM 576 O O . ARG A 1 73 ? 7.988 5.254 5.821 1.00 42.53 73 ARG A O 1
ATOM 583 N N . LYS A 1 74 ? 6.511 3.868 6.783 1.00 39.47 74 LYS A N 1
ATOM 584 C CA . LYS A 1 74 ? 5.746 3.628 5.551 1.00 39.47 74 LYS A CA 1
ATOM 585 C C . LYS A 1 74 ? 4.853 4.852 5.352 1.00 39.47 74 LYS A C 1
ATOM 587 O O . LYS A 1 74 ? 3.694 4.870 5.756 1.00 39.47 74 LYS A O 1
ATOM 592 N N . GLY A 1 75 ? 5.466 5.923 4.845 1.00 38.94 75 GLY A N 1
ATOM 593 C CA . GLY A 1 75 ? 4.756 7.066 4.305 1.00 38.94 75 GLY A CA 1
ATOM 594 C C . GLY A 1 75 ? 3.763 6.552 3.277 1.00 38.94 75 GLY A C 1
ATOM 595 O O . GLY A 1 75 ? 4.000 5.535 2.630 1.00 38.94 75 GLY A O 1
ATOM 596 N N . SER A 1 76 ? 2.613 7.203 3.207 1.00 40.84 76 SER A N 1
ATOM 597 C CA . SER A 1 76 ? 1.578 6.965 2.215 1.00 40.84 76 SER A CA 1
ATOM 598 C C . SER A 1 76 ? 2.200 6.900 0.820 1.00 40.84 76 SER A C 1
ATOM 600 O O . SER A 1 76 ? 2.414 7.938 0.202 1.00 40.84 76 SER A O 1
ATOM 602 N N . ILE A 1 77 ? 2.502 5.695 0.336 1.00 42.03 77 ILE A N 1
ATOM 603 C CA . ILE A 1 77 ? 2.950 5.491 -1.035 1.00 42.03 77 ILE A CA 1
ATOM 604 C C . ILE A 1 77 ? 1.753 5.899 -1.889 1.00 42.03 77 ILE A C 1
ATOM 606 O O . ILE A 1 77 ? 0.711 5.231 -1.897 1.00 42.03 77 ILE A O 1
ATOM 610 N N . LYS A 1 78 ? 1.844 7.075 -2.520 1.00 45.81 78 LYS A N 1
ATOM 611 C CA . LYS A 1 78 ? 0.892 7.486 -3.552 1.00 45.81 78 LYS A CA 1
ATOM 612 C C . LYS A 1 78 ? 0.857 6.336 -4.552 1.00 45.81 78 LYS A C 1
ATOM 614 O O . LYS A 1 78 ? 1.907 5.831 -4.917 1.00 45.81 78 LYS A O 1
ATOM 619 N N . LYS A 1 79 ? -0.327 5.912 -4.989 1.00 47.19 79 LYS A N 1
ATOM 620 C CA . LYS A 1 79 ? -0.510 4.742 -5.868 1.00 47.19 79 LYS A CA 1
ATOM 621 C C . LYS A 1 79 ? 0.391 4.759 -7.126 1.00 47.19 79 LYS A C 1
ATOM 623 O O . LYS A 1 79 ? 0.651 3.699 -7.671 1.00 47.19 79 LYS A O 1
ATOM 628 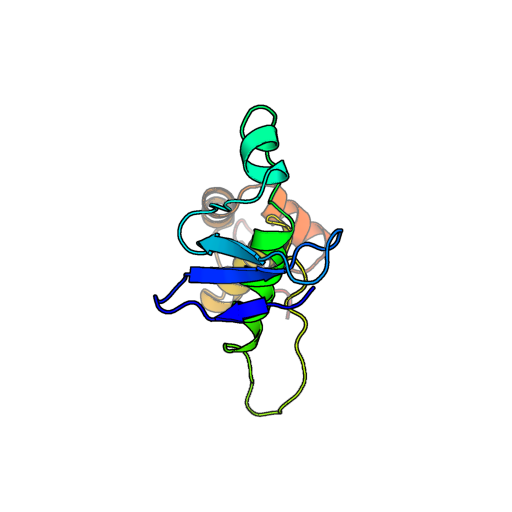N N . GLY A 1 80 ? 0.870 5.940 -7.540 1.00 46.62 80 GLY A N 1
ATOM 629 C CA . GLY A 1 80 ? 1.913 6.114 -8.556 1.00 46.62 80 GLY A CA 1
ATOM 630 C C . GLY A 1 80 ? 3.335 5.801 -8.072 1.00 46.62 80 GLY A C 1
ATOM 631 O O . GLY A 1 80 ? 4.031 5.059 -8.729 1.00 46.62 80 GLY A O 1
ATOM 632 N N . GLU A 1 81 ? 3.780 6.251 -6.899 1.00 53.81 81 GLU A N 1
ATOM 633 C CA . GLU A 1 81 ? 5.163 6.039 -6.412 1.00 53.81 81 GLU A CA 1
ATOM 634 C C . GLU A 1 81 ? 5.519 4.544 -6.231 1.00 53.81 81 GLU A C 1
ATOM 636 O O . GLU A 1 81 ? 6.651 4.138 -6.475 1.00 53.81 81 GLU A O 1
ATOM 641 N N . ASP A 1 82 ? 4.523 3.706 -5.915 1.00 73.88 82 ASP A N 1
ATOM 642 C CA . ASP A 1 82 ? 4.654 2.238 -5.858 1.00 73.88 82 ASP A CA 1
ATOM 643 C C . ASP A 1 82 ? 4.970 1.620 -7.227 1.00 73.88 82 ASP A C 1
ATOM 645 O O . ASP A 1 82 ? 5.702 0.636 -7.311 1.00 73.88 82 ASP A O 1
ATOM 649 N N . ILE A 1 83 ? 4.395 2.172 -8.303 1.00 79.56 83 ILE A N 1
ATOM 650 C CA . ILE A 1 83 ? 4.517 1.589 -9.640 1.00 79.56 83 ILE A CA 1
ATOM 651 C C . ILE A 1 83 ? 5.873 1.911 -10.262 1.00 79.56 83 ILE A C 1
ATOM 653 O O . ILE A 1 83 ? 6.451 1.039 -10.904 1.00 79.56 83 ILE A O 1
ATOM 657 N N . TYR A 1 84 ? 6.427 3.098 -9.994 1.00 83.88 84 TYR A N 1
ATOM 658 C CA . TYR A 1 84 ? 7.773 3.470 -10.437 1.00 83.88 84 TYR A CA 1
ATOM 659 C C . TYR A 1 84 ? 8.825 2.532 -9.833 1.00 83.88 84 TYR A C 1
ATOM 661 O O . TYR A 1 84 ? 9.567 1.898 -10.581 1.00 83.88 84 TYR A O 1
ATOM 669 N N . MET A 1 85 ? 8.818 2.345 -8.504 1.00 82.56 85 MET A N 1
ATOM 670 C CA . MET A 1 85 ? 9.736 1.406 -7.839 1.00 82.56 85 MET A CA 1
ATOM 671 C C . MET A 1 85 ? 9.591 -0.017 -8.380 1.00 82.56 85 MET A C 1
ATOM 673 O O . MET A 1 85 ? 10.588 -0.634 -8.736 1.00 82.56 85 MET A O 1
ATOM 677 N N . LYS A 1 86 ? 8.358 -0.519 -8.516 1.00 86.69 86 LYS A N 1
ATOM 678 C CA . LYS A 1 86 ? 8.116 -1.867 -9.054 1.00 86.69 86 LYS A CA 1
ATOM 679 C C . LYS A 1 86 ? 8.589 -2.041 -10.491 1.00 86.69 86 LYS A C 1
ATOM 681 O O . LYS A 1 86 ? 9.010 -3.135 -10.852 1.00 86.69 86 LYS A O 1
ATOM 686 N N . THR A 1 87 ? 8.498 -0.992 -11.305 1.00 87.00 87 THR A N 1
ATOM 687 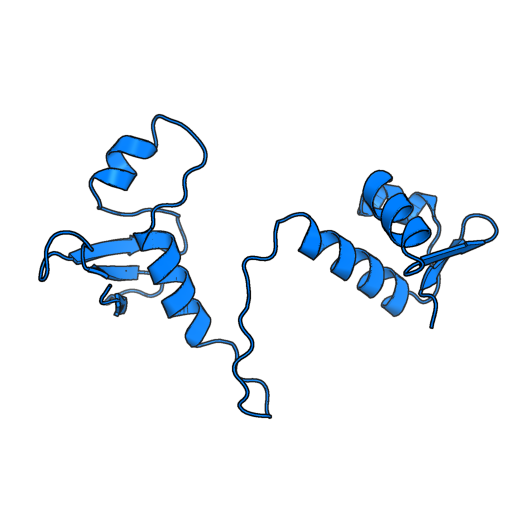C CA . THR A 1 87 ? 8.980 -1.019 -12.691 1.00 87.00 87 THR A CA 1
ATOM 688 C C . THR A 1 87 ? 10.500 -1.156 -12.707 1.00 87.00 87 THR A C 1
ATOM 690 O O . THR A 1 87 ? 11.023 -2.028 -13.394 1.00 87.00 87 THR A O 1
ATOM 693 N N . VAL A 1 88 ? 11.207 -0.365 -11.892 1.00 88.56 88 VAL A N 1
ATOM 694 C CA . VAL A 1 88 ? 12.672 -0.443 -11.766 1.00 88.56 88 VAL A CA 1
ATOM 695 C C . VAL A 1 88 ? 13.112 -1.792 -11.193 1.00 88.56 88 VAL A C 1
ATOM 697 O O . VAL A 1 88 ? 14.018 -2.412 -11.743 1.00 88.56 88 VAL A O 1
ATOM 700 N N . GLU A 1 89 ? 12.457 -2.287 -10.137 1.00 87.75 89 GLU A N 1
ATOM 701 C CA . GLU A 1 89 ? 12.752 -3.604 -9.555 1.00 87.75 89 GLU A CA 1
ATOM 702 C C . GLU A 1 89 ? 12.557 -4.726 -10.577 1.00 87.75 89 GLU A C 1
ATOM 704 O O . GLU A 1 89 ? 13.444 -5.557 -10.740 1.00 87.75 89 GLU A O 1
ATOM 709 N N . PHE A 1 90 ? 11.459 -4.702 -11.336 1.00 88.62 90 PHE A N 1
ATOM 710 C CA . PHE A 1 90 ? 11.204 -5.699 -12.372 1.00 88.62 90 PHE A CA 1
ATOM 711 C C . PHE A 1 90 ? 12.296 -5.712 -13.449 1.00 88.62 90 PHE A C 1
ATOM 713 O O . PHE A 1 90 ? 12.780 -6.777 -13.824 1.00 88.62 90 PHE A O 1
ATOM 720 N N . VAL A 1 91 ? 12.713 -4.537 -13.932 1.00 90.38 91 VAL A N 1
ATOM 721 C CA . VAL A 1 91 ? 13.798 -4.440 -14.920 1.00 90.38 91 VAL A CA 1
ATOM 722 C C . VAL A 1 91 ? 15.132 -4.886 -14.319 1.00 90.38 91 VAL A C 1
ATOM 724 O O . VAL A 1 91 ? 15.937 -5.500 -15.012 1.00 90.38 91 VAL A O 1
ATOM 727 N N . LYS A 1 92 ? 15.366 -4.623 -13.029 1.00 88.88 92 LYS A N 1
ATOM 728 C CA . LYS A 1 92 ? 16.569 -5.068 -12.318 1.00 88.88 92 LYS A CA 1
ATOM 729 C C . LYS A 1 92 ? 16.629 -6.589 -12.167 1.00 88.88 92 LYS A C 1
ATOM 731 O O . LYS A 1 92 ? 17.702 -7.160 -12.326 1.00 88.88 92 LYS A O 1
ATOM 736 N N . GLU A 1 93 ? 15.501 -7.228 -11.864 1.00 85.75 93 GLU A N 1
ATOM 737 C CA . GLU A 1 93 ? 15.397 -8.687 -11.735 1.00 85.75 93 GLU A CA 1
ATOM 738 C C . GLU A 1 93 ? 15.575 -9.399 -13.082 1.00 85.75 93 GLU A C 1
ATOM 740 O O . GLU A 1 93 ? 16.289 -10.395 -13.161 1.00 85.75 93 GLU A O 1
ATOM 745 N N . GLU A 1 94 ? 14.974 -8.870 -14.149 1.00 86.56 94 GLU A N 1
ATOM 746 C CA . GLU A 1 94 ? 15.099 -9.433 -15.502 1.00 86.56 94 GLU A CA 1
ATOM 747 C C . GLU A 1 94 ? 16.435 -9.056 -16.178 1.00 86.56 94 GLU A C 1
ATOM 749 O O . GLU A 1 94 ? 16.832 -9.665 -17.172 1.00 86.56 94 GLU A O 1
ATOM 754 N N . GLY A 1 95 ? 17.131 -8.038 -15.662 1.00 87.75 95 GLY A N 1
ATOM 755 C CA . GLY A 1 95 ? 18.382 -7.483 -16.185 1.00 87.75 95 GLY A CA 1
ATOM 756 C C . GLY A 1 95 ? 18.203 -6.622 -17.442 1.00 87.75 95 GLY A C 1
ATOM 757 O O . GLY A 1 95 ? 18.700 -5.497 -17.502 1.00 87.75 95 GLY A O 1
ATOM 758 N N . GLU A 1 96 ? 17.488 -7.130 -18.445 1.00 90.12 96 GLU A N 1
ATOM 759 C CA . GLU A 1 96 ? 17.154 -6.415 -19.678 1.00 90.12 96 GLU A CA 1
ATOM 760 C C . GLU A 1 96 ? 15.766 -6.836 -20.175 1.00 90.12 96 GLU A C 1
ATOM 762 O O . GLU A 1 96 ? 15.478 -8.021 -20.339 1.00 90.12 96 GLU A O 1
ATOM 767 N N . VAL A 1 97 ? 14.895 -5.860 -20.431 1.00 92.50 97 VAL A N 1
ATOM 768 C CA . VAL A 1 97 ? 13.492 -6.087 -20.801 1.00 92.50 97 VAL A CA 1
ATOM 769 C C . VAL A 1 97 ? 13.193 -5.420 -22.136 1.00 92.50 97 VAL A C 1
ATOM 771 O O . VAL A 1 97 ? 13.671 -4.327 -22.411 1.00 92.50 97 VAL A O 1
ATOM 774 N N . ASP A 1 98 ? 12.381 -6.056 -22.974 1.00 94.62 98 ASP A N 1
ATOM 775 C CA . ASP A 1 98 ? 11.835 -5.417 -24.174 1.00 94.62 98 ASP A CA 1
ATOM 776 C C . ASP A 1 98 ? 10.967 -4.195 -23.809 1.00 94.62 98 ASP A C 1
ATOM 778 O O . ASP A 1 98 ? 10.130 -4.271 -22.903 1.00 94.62 98 ASP A O 1
ATOM 782 N N . SER A 1 99 ? 11.177 -3.061 -24.483 1.00 89.94 99 SER A N 1
ATOM 783 C CA . SER A 1 99 ? 10.506 -1.802 -24.145 1.00 89.94 99 SER A CA 1
ATOM 784 C C . SER A 1 99 ? 8.994 -1.889 -24.331 1.00 89.94 99 SER A C 1
ATOM 786 O O . SER A 1 99 ? 8.257 -1.412 -23.469 1.00 89.94 99 SER A O 1
ATOM 788 N N . VAL A 1 100 ? 8.522 -2.583 -25.371 1.00 89.81 100 VAL A N 1
ATOM 789 C CA . VAL A 1 100 ? 7.089 -2.777 -25.628 1.00 89.81 100 VAL A CA 1
ATOM 790 C C . VAL A 1 100 ? 6.470 -3.587 -24.497 1.00 89.81 100 VAL A C 1
ATOM 792 O O . VAL A 1 100 ? 5.494 -3.153 -23.887 1.00 89.81 100 VAL A O 1
ATOM 795 N N . LYS A 1 101 ? 7.102 -4.707 -24.126 1.00 88.94 101 LYS A N 1
ATOM 796 C CA . LYS A 1 101 ? 6.640 -5.553 -23.013 1.00 88.94 101 LYS A CA 1
ATOM 797 C C . LYS A 1 101 ? 6.586 -4.784 -21.688 1.00 88.94 101 LYS A C 1
ATOM 799 O O . LYS A 1 101 ? 5.697 -5.018 -20.866 1.00 88.94 101 LYS A O 1
ATOM 804 N N . LEU A 1 102 ? 7.548 -3.893 -21.451 1.00 90.19 102 LEU A N 1
ATOM 805 C CA . LEU A 1 102 ? 7.590 -3.085 -20.236 1.00 90.19 102 LEU A CA 1
ATOM 806 C C . LEU A 1 102 ? 6.455 -2.050 -20.209 1.00 90.19 102 LEU A C 1
ATOM 808 O O . LEU A 1 102 ? 5.769 -1.931 -19.192 1.00 90.19 102 LEU A O 1
ATOM 812 N N . MET A 1 103 ? 6.212 -1.366 -21.330 1.00 87.25 103 MET A N 1
ATOM 813 C CA . MET A 1 103 ? 5.125 -0.393 -21.482 1.00 87.25 103 MET A CA 1
ATOM 814 C C . MET A 1 103 ? 3.744 -1.051 -21.390 1.00 87.25 103 MET A C 1
ATOM 816 O O . MET A 1 103 ? 2.867 -0.520 -20.719 1.00 87.25 103 MET A O 1
ATOM 820 N N . GLU A 1 104 ? 3.546 -2.239 -21.967 1.00 82.94 104 GLU A N 1
ATOM 821 C CA . GLU A 1 104 ? 2.286 -2.987 -21.826 1.00 82.94 104 GLU A CA 1
ATOM 822 C C . GLU A 1 104 ? 1.992 -3.360 -20.365 1.00 82.94 104 GLU A C 1
ATOM 824 O O . GLU A 1 104 ? 0.836 -3.403 -19.940 1.00 82.94 104 GLU A O 1
ATOM 829 N N . LYS A 1 105 ? 3.040 -3.633 -19.580 1.00 85.50 105 LYS A N 1
ATOM 830 C CA . LYS A 1 105 ? 2.909 -4.101 -18.198 1.00 85.50 105 LYS A CA 1
ATOM 831 C C . LYS A 1 105 ? 2.741 -2.969 -17.186 1.00 85.50 105 LYS A C 1
ATOM 833 O O . LYS A 1 105 ? 2.002 -3.138 -16.215 1.00 85.50 105 LYS A O 1
ATOM 838 N N . PHE A 1 106 ? 3.439 -1.853 -17.380 1.00 86.44 106 PHE A N 1
ATOM 839 C CA . PHE A 1 106 ? 3.488 -0.757 -16.407 1.00 86.44 106 PHE A CA 1
ATOM 840 C C . PHE A 1 106 ? 2.917 0.565 -16.924 1.00 86.44 106 PHE A C 1
ATOM 842 O O . PHE A 1 106 ? 2.642 1.436 -16.108 1.00 86.44 106 PHE A O 1
ATOM 849 N N . GLY A 1 107 ? 2.658 0.694 -18.225 1.00 87.88 107 GLY A N 1
ATOM 850 C CA . GLY A 1 107 ? 2.204 1.920 -18.882 1.00 87.88 107 GLY A CA 1
ATOM 851 C C . GLY A 1 107 ? 3.357 2.692 -19.522 1.00 87.88 107 GLY A C 1
ATOM 852 O O . GLY A 1 107 ? 4.465 2.726 -18.985 1.00 87.88 107 GLY A O 1
ATOM 853 N N . ASP A 1 108 ? 3.090 3.329 -20.662 1.00 88.19 108 ASP A N 1
ATOM 854 C CA . ASP A 1 108 ? 4.080 4.117 -21.398 1.00 88.19 108 ASP A CA 1
ATOM 855 C C . ASP A 1 108 ? 4.549 5.328 -20.582 1.00 88.19 108 ASP A C 1
ATOM 857 O O . ASP A 1 108 ? 5.752 5.508 -20.408 1.00 88.19 108 ASP A O 1
ATOM 861 N N . GLU A 1 109 ? 3.618 6.070 -19.967 1.00 84.44 109 GLU A N 1
ATOM 862 C CA . GLU A 1 109 ? 3.914 7.296 -19.212 1.00 84.44 109 GLU A CA 1
ATOM 863 C C . GLU A 1 109 ? 4.947 7.068 -18.096 1.00 84.44 109 GLU A C 1
ATOM 865 O O . GLU A 1 109 ? 5.817 7.904 -17.846 1.00 84.44 109 GLU A O 1
ATOM 870 N N . ILE A 1 110 ? 4.869 5.913 -17.430 1.00 88.44 110 ILE A N 1
ATOM 871 C CA . ILE A 1 110 ? 5.752 5.549 -16.317 1.00 88.44 110 ILE A CA 1
ATOM 872 C C . ILE A 1 110 ? 7.151 5.210 -16.823 1.00 88.44 110 ILE A C 1
ATOM 874 O O . ILE A 1 110 ? 8.138 5.672 -16.250 1.00 88.44 110 ILE A O 1
ATOM 878 N N . VAL A 1 111 ? 7.241 4.426 -17.899 1.00 88.44 111 VAL A N 1
ATOM 879 C CA . VAL A 1 111 ? 8.520 4.047 -18.510 1.00 88.44 111 VAL A CA 1
ATOM 880 C C . VAL A 1 111 ? 9.232 5.290 -19.047 1.00 88.44 111 VAL A C 1
ATOM 882 O O . VAL A 1 111 ? 10.407 5.497 -18.747 1.00 88.44 111 VAL A O 1
ATOM 885 N N . ASP A 1 112 ? 8.507 6.161 -19.749 1.00 89.50 112 ASP A N 1
ATOM 886 C CA . ASP A 1 112 ? 9.023 7.423 -20.283 1.00 89.50 112 ASP A CA 1
ATOM 887 C C . ASP A 1 112 ? 9.575 8.335 -19.178 1.00 89.50 112 ASP A C 1
ATOM 889 O O . ASP A 1 112 ? 10.650 8.928 -19.306 1.00 89.50 112 ASP A O 1
ATOM 893 N N . GLU A 1 113 ? 8.854 8.449 -18.061 1.00 87.25 113 GLU A N 1
ATOM 894 C CA . GLU A 1 113 ? 9.282 9.268 -16.930 1.00 87.25 113 GLU A CA 1
ATOM 895 C C . GLU A 1 113 ? 10.537 8.701 -16.249 1.00 87.25 113 GLU A C 1
ATOM 897 O O . GLU A 1 113 ? 11.437 9.467 -15.897 1.00 87.25 113 GLU A O 1
ATOM 902 N N . LEU A 1 114 ? 10.638 7.377 -16.095 1.00 90.00 114 LEU A N 1
ATOM 903 C CA . LEU A 1 114 ? 11.822 6.723 -15.524 1.00 90.00 114 LEU A CA 1
ATOM 904 C C . LEU A 1 114 ? 13.059 6.891 -16.409 1.00 90.00 114 LEU A C 1
ATOM 906 O O . LEU A 1 114 ? 14.156 7.108 -15.892 1.00 90.00 114 LEU A O 1
ATOM 910 N N . ILE A 1 115 ? 12.882 6.853 -17.731 1.00 89.38 115 ILE A N 1
ATOM 911 C CA . ILE A 1 115 ? 13.957 7.138 -18.686 1.00 89.38 115 ILE A CA 1
ATOM 912 C C . ILE A 1 115 ? 14.387 8.606 -18.578 1.00 89.38 115 ILE A C 1
ATOM 914 O O . ILE A 1 115 ? 15.579 8.895 -18.476 1.00 89.38 115 ILE A O 1
ATOM 918 N N . LYS A 1 116 ? 13.437 9.550 -18.516 1.00 88.38 116 LYS A N 1
ATOM 919 C CA 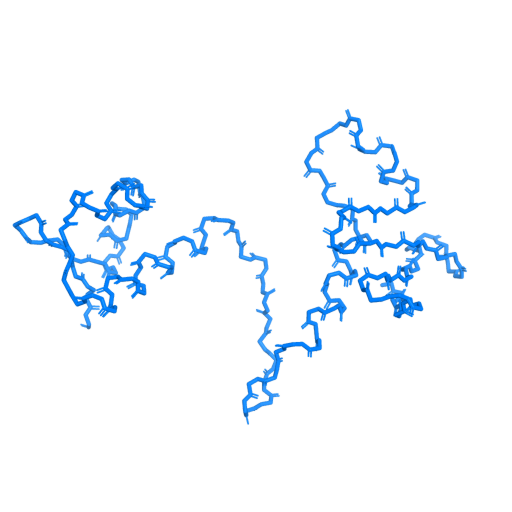. LYS A 1 116 ? 13.733 10.988 -18.339 1.00 88.38 116 LYS A CA 1
ATOM 920 C C . LYS A 1 116 ? 14.455 11.291 -17.029 1.00 88.38 116 LYS A C 1
ATOM 922 O O . LYS A 1 116 ? 15.303 12.179 -16.994 1.00 88.38 116 LYS A O 1
ATOM 927 N N . LYS A 1 117 ? 14.123 10.569 -15.957 1.00 87.38 117 LYS A N 1
ATOM 928 C CA . LYS A 1 117 ? 14.795 10.666 -14.653 1.00 87.38 117 LYS A CA 1
ATOM 929 C C . LYS A 1 117 ? 16.169 9.994 -14.627 1.00 87.38 117 LYS A C 1
ATOM 931 O O . LYS A 1 117 ? 16.916 10.220 -13.681 1.00 87.38 117 LYS A O 1
ATOM 936 N N . GLY A 1 118 ? 16.504 9.203 -15.648 1.00 88.62 118 GLY A N 1
ATOM 937 C CA . GLY A 1 118 ? 17.762 8.467 -15.736 1.00 88.62 118 GLY A CA 1
ATOM 938 C C . GLY A 1 118 ? 17.806 7.194 -14.890 1.00 88.62 118 GLY A C 1
ATOM 939 O O . GLY A 1 118 ? 18.888 6.660 -14.683 1.00 88.62 118 GLY A O 1
ATOM 940 N N . GLU A 1 119 ? 16.663 6.700 -14.404 1.00 88.69 119 GLU A N 1
ATOM 941 C CA . GLU A 1 119 ? 16.599 5.428 -13.666 1.00 88.69 119 GLU A CA 1
ATOM 942 C C . GLU A 1 119 ? 16.608 4.222 -14.613 1.00 88.69 119 GLU A C 1
ATOM 944 O O . GLU A 1 119 ? 17.137 3.159 -14.288 1.00 88.69 119 GLU A O 1
ATOM 949 N N . LEU A 1 120 ? 16.044 4.396 -15.809 1.00 92.12 120 LEU A N 1
ATOM 950 C CA . LEU A 1 120 ? 16.064 3.408 -16.880 1.00 92.12 120 LEU A CA 1
ATOM 951 C C . LEU A 1 120 ? 16.809 3.962 -18.092 1.00 92.12 120 LEU A C 1
ATOM 953 O O . LEU A 1 120 ? 16.764 5.155 -18.384 1.00 92.12 120 LEU A O 1
ATOM 957 N N . ILE A 1 121 ? 17.463 3.076 -18.836 1.00 92.75 121 ILE A N 1
ATOM 958 C CA . ILE A 1 121 ? 18.056 3.395 -20.130 1.00 92.75 121 ILE A CA 1
ATOM 959 C C . ILE A 1 121 ? 17.479 2.478 -21.198 1.00 92.75 121 ILE A C 1
ATOM 961 O O . ILE A 1 121 ? 17.526 1.253 -21.074 1.00 92.75 121 ILE A O 1
ATOM 965 N N . GLU A 1 122 ? 16.960 3.082 -22.264 1.00 90.75 122 GLU A N 1
ATOM 966 C CA . GLU A 1 122 ? 16.538 2.359 -23.457 1.00 90.75 122 GLU A CA 1
ATOM 967 C C . GLU A 1 122 ? 17.654 2.372 -24.511 1.00 90.75 122 GLU A C 1
ATOM 969 O O . GLU A 1 122 ? 18.219 3.417 -24.844 1.00 90.75 122 GLU A O 1
ATOM 974 N N . ARG A 1 123 ? 17.975 1.202 -25.069 1.00 89.75 123 ARG A N 1
ATOM 975 C CA . ARG A 1 123 ? 18.787 1.060 -26.280 1.00 89.75 123 ARG A CA 1
ATOM 976 C C . ARG A 1 123 ? 18.197 -0.007 -27.189 1.00 89.75 123 ARG A C 1
ATOM 978 O O . ARG A 1 123 ? 18.066 -1.158 -26.793 1.00 89.75 123 ARG A O 1
ATOM 985 N N . ARG A 1 124 ? 17.932 0.362 -28.448 1.00 88.88 124 ARG A N 1
ATOM 986 C CA . ARG A 1 124 ? 17.440 -0.553 -29.500 1.00 88.88 124 ARG A CA 1
ATOM 987 C C . ARG A 1 124 ? 16.173 -1.324 -29.081 1.00 88.88 124 ARG A C 1
ATOM 989 O O . ARG A 1 124 ? 16.086 -2.523 -29.322 1.00 88.88 124 ARG A O 1
ATOM 996 N N . GLY A 1 125 ? 15.224 -0.643 -28.434 1.00 87.69 125 GLY A N 1
ATOM 997 C CA . GLY A 1 125 ? 13.978 -1.261 -27.962 1.00 87.69 125 GLY A CA 1
ATOM 998 C C . GLY A 1 125 ? 14.144 -2.168 -26.740 1.00 87.69 125 GLY A C 1
ATOM 999 O O . GLY A 1 125 ? 13.256 -2.953 -26.429 1.00 87.69 125 GLY A O 1
ATOM 1000 N N . ARG A 1 126 ? 15.282 -2.095 -26.043 1.00 91.56 126 ARG A N 1
ATOM 1001 C CA . ARG A 1 126 ? 15.506 -2.803 -24.782 1.00 91.56 126 ARG A CA 1
ATOM 1002 C C . ARG A 1 126 ? 15.807 -1.827 -23.664 1.00 91.56 126 ARG A C 1
ATOM 1004 O O . ARG A 1 126 ? 16.577 -0.889 -23.852 1.00 91.56 126 ARG A O 1
ATOM 1011 N N . VAL A 1 127 ? 15.209 -2.071 -22.511 1.00 92.56 127 VAL A N 1
ATOM 1012 C CA . VAL A 1 127 ? 15.273 -1.246 -21.312 1.00 92.56 127 VAL A CA 1
ATOM 1013 C C . VAL A 1 127 ? 16.026 -1.998 -20.228 1.00 92.56 127 VAL A C 1
ATOM 1015 O O . VAL A 1 127 ? 15.755 -3.170 -19.966 1.00 92.56 127 VAL A O 1
ATOM 1018 N N . ARG A 1 128 ? 16.956 -1.311 -19.573 1.00 92.81 128 ARG A N 1
ATOM 1019 C CA . ARG A 1 128 ? 17.676 -1.806 -18.394 1.00 92.81 128 ARG A CA 1
ATOM 1020 C C . ARG A 1 128 ? 17.833 -0.695 -17.361 1.00 92.81 128 ARG A C 1
ATOM 1022 O O . ARG A 1 128 ? 17.681 0.479 -17.699 1.00 92.81 128 ARG A O 1
ATOM 1029 N N . VAL A 1 129 ? 18.153 -1.053 -16.124 1.00 91.06 129 VAL A N 1
ATOM 1030 C CA . VAL A 1 129 ? 18.466 -0.070 -15.076 1.00 91.06 129 VAL A CA 1
ATOM 1031 C C . VAL A 1 129 ? 19.852 0.526 -15.335 1.00 91.06 129 VAL A C 1
ATOM 1033 O O . VAL A 1 129 ? 20.754 -0.172 -15.808 1.00 91.06 129 VAL A O 1
ATOM 1036 N N . LEU A 1 130 ? 20.006 1.826 -15.083 1.00 77.56 130 LEU A N 1
ATOM 1037 C CA . LEU A 1 130 ? 21.315 2.475 -15.058 1.00 77.56 130 LEU A CA 1
ATOM 1038 C C . LEU A 1 130 ? 21.953 2.185 -13.687 1.00 77.56 130 LEU A C 1
ATOM 1040 O O . LEU A 1 130 ? 21.428 2.645 -12.676 1.00 77.56 130 LEU A O 1
ATOM 1044 N N . ASP A 1 131 ? 23.005 1.366 -13.649 1.00 61.69 131 ASP A N 1
ATOM 1045 C CA . ASP A 1 131 ? 23.781 1.099 -12.422 1.00 61.69 131 ASP A CA 1
ATOM 1046 C C . ASP A 1 131 ? 24.722 2.273 -12.097 1.00 61.69 131 ASP A C 1
ATOM 1048 O O . ASP A 1 131 ? 25.354 2.795 -13.052 1.00 61.69 131 ASP A O 1
#